Protein AF-A0A7Y8M9F7-F1 (afdb_monomer)

Foldseek 3Di:
DDDDDDDPDPPPPPPDDPDPPQLWKKWFAPFFDPDWDWFADPNWIWTGGTRMIITSDADPDLVVQLVSLLSCCVTVNQTDWIDGVPDTQDPVSSVSSRD

Radius of gyration: 15.23 Å; Cα contacts (8 Å, |Δi|>4): 162; chains: 1; bounding box: 34×52×25 Å

Secondary structure (DSSP, 8-state):
----------------------SSEEEEESS--SS-EEEEETTEEEEEETTEEEES---SSHHHHHHHHHHHHHHH--EEEEEETTEE--HHHHHHH--

Mean predicted aligned error: 9.17 Å

Sequence (99 aa):
MRKWMVPLAAALAMGFALGPALAGSTATLAAPVEKETQVIKDGKIWRCEGDRCATDAEYETVNRLVRACRAIVDEAGPVTDVTSGDDRLGPDELAACNR

Solvent-accessible surface area (backbone atoms only — not comparable to full-atom values): 5979 Å² total; per-residue (Å²): 136,88,80,83,81,78,80,88,73,83,79,80,78,82,84,80,77,92,63,82,85,60,73,24,21,42,35,32,38,73,54,59,40,96,55,78,41,79,40,78,49,99,90,41,60,30,46,28,48,50,38,39,32,38,26,72,51,68,54,99,41,70,74,57,45,38,56,46,45,30,52,39,28,77,76,62,38,48,63,75,47,42,39,26,76,94,47,63,61,50,73,68,47,46,57,68,21,63,105

Nearest PDB structures (foldseek):
  3lf0-assembly1_B  TM=3.087E-01  e=5.598E+00  Mycobacterium tuberculosis
  7qco-assembly1_d  TM=3.096E-01  e=9.017E+00  Chroococcidiopsis sp. TS-821

Structure (mmCIF, N/CA/C/O backbone):
data_AF-A0A7Y8M9F7-F1
#
_entry.id   AF-A0A7Y8M9F7-F1
#
loop_
_atom_site.group_PDB
_atom_site.id
_atom_site.type_symbol
_atom_site.label_atom_id
_atom_site.label_alt_id
_atom_site.label_comp_id
_atom_site.label_asym_id
_atom_site.label_entity_id
_atom_site.label_seq_id
_atom_site.pdbx_PDB_ins_code
_atom_site.Cartn_x
_atom_site.Cartn_y
_atom_site.Cartn_z
_atom_site.occupancy
_atom_site.B_iso_or_equiv
_atom_site.auth_seq_id
_atom_site.auth_comp_id
_atom_site.auth_asym_id
_atom_site.auth_atom_id
_atom_site.pdbx_PDB_model_num
ATOM 1 N N . MET A 1 1 ? -22.216 -39.825 5.076 1.00 41.56 1 MET A N 1
ATOM 2 C CA . MET A 1 1 ? -22.445 -39.324 3.701 1.00 41.56 1 MET A CA 1
ATOM 3 C C . MET A 1 1 ? -22.395 -37.802 3.737 1.00 41.56 1 MET A C 1
ATOM 5 O O . MET A 1 1 ? -23.365 -37.161 4.111 1.00 41.56 1 MET A O 1
ATOM 9 N N . ARG A 1 2 ? -21.215 -37.233 3.494 1.00 48.47 2 ARG A N 1
ATOM 10 C CA . ARG A 1 2 ? -20.900 -35.821 3.714 1.00 48.47 2 ARG A CA 1
ATOM 11 C C . ARG A 1 2 ? -21.111 -35.046 2.407 1.00 48.47 2 ARG A C 1
ATOM 13 O O . ARG A 1 2 ? -20.243 -35.052 1.544 1.00 48.47 2 ARG A O 1
ATOM 20 N N . LYS A 1 3 ? -22.286 -34.431 2.258 1.00 43.78 3 LYS A N 1
ATOM 21 C CA . LYS A 1 3 ? -22.612 -33.504 1.165 1.00 43.78 3 LYS A CA 1
ATOM 22 C C . LYS A 1 3 ? -22.214 -32.094 1.601 1.00 43.78 3 LYS A C 1
ATOM 24 O O . LYS A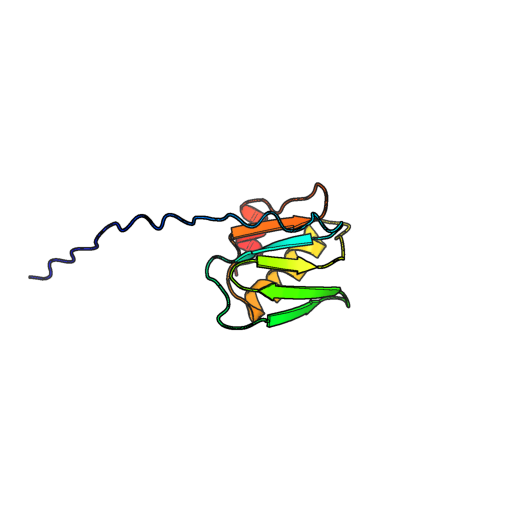 1 3 ? -22.956 -31.436 2.320 1.00 43.78 3 LYS A O 1
ATOM 29 N N . TRP A 1 4 ? -21.020 -31.667 1.205 1.00 54.00 4 TRP A N 1
ATOM 30 C CA . TRP A 1 4 ? -20.624 -30.263 1.277 1.00 54.00 4 TRP A CA 1
ATOM 31 C C . TRP A 1 4 ? -21.342 -29.524 0.147 1.00 54.00 4 TRP A C 1
ATOM 33 O O . TRP A 1 4 ? -21.011 -29.701 -1.021 1.00 54.00 4 TRP A O 1
ATOM 43 N N . MET A 1 5 ? -22.358 -28.740 0.492 1.00 55.44 5 MET A N 1
ATOM 44 C CA . MET A 1 5 ? -22.872 -27.680 -0.370 1.00 55.44 5 MET A CA 1
ATOM 45 C C . MET A 1 5 ? -22.113 -26.413 0.010 1.00 55.44 5 MET A C 1
ATOM 47 O O . MET A 1 5 ? -22.340 -25.859 1.080 1.00 55.44 5 MET A O 1
ATOM 51 N N . VAL A 1 6 ? -21.181 -25.990 -0.842 1.00 60.28 6 VAL A N 1
ATOM 52 C CA . VAL A 1 6 ? -20.586 -24.652 -0.775 1.00 60.28 6 VAL A CA 1
ATOM 53 C C . VAL A 1 6 ? -21.444 -23.770 -1.680 1.00 60.28 6 VAL A C 1
ATOM 55 O O . VAL A 1 6 ? -21.463 -24.016 -2.888 1.00 60.28 6 VAL A O 1
ATOM 58 N N . PRO A 1 7 ? -22.205 -22.796 -1.155 1.00 55.09 7 PRO A N 1
ATOM 59 C CA . PRO A 1 7 ? -22.866 -21.837 -2.015 1.00 55.09 7 PRO A CA 1
ATOM 60 C C . PRO A 1 7 ? -21.806 -20.865 -2.537 1.00 55.09 7 PRO A C 1
ATOM 62 O O . PRO A 1 7 ? -21.081 -20.229 -1.774 1.00 55.09 7 PRO A O 1
ATOM 65 N N . LEU A 1 8 ? -21.714 -20.778 -3.861 1.00 59.56 8 LEU A N 1
ATOM 66 C CA . LEU A 1 8 ? -20.950 -19.768 -4.575 1.00 59.56 8 LEU A CA 1
ATOM 67 C C . LEU A 1 8 ? -21.688 -18.426 -4.422 1.00 59.56 8 LEU A C 1
ATOM 69 O O . LEU A 1 8 ? -22.536 -18.081 -5.241 1.00 59.56 8 LEU A O 1
ATOM 73 N N . ALA A 1 9 ? -21.428 -17.699 -3.336 1.00 50.34 9 ALA A N 1
ATOM 74 C CA . ALA A 1 9 ? -21.880 -16.321 -3.186 1.00 50.34 9 ALA A CA 1
ATOM 75 C C . ALA A 1 9 ? -20.805 -15.399 -3.772 1.00 50.34 9 ALA A C 1
ATOM 77 O O . ALA A 1 9 ? -19.754 -15.187 -3.172 1.00 50.34 9 ALA A O 1
ATOM 78 N N . ALA A 1 10 ? -21.062 -14.892 -4.977 1.00 51.09 10 ALA A N 1
ATOM 79 C CA . ALA A 1 10 ? -20.278 -13.828 -5.583 1.00 51.09 10 ALA A CA 1
ATOM 80 C C . ALA A 1 10 ? -20.377 -12.577 -4.696 1.00 51.09 10 ALA A C 1
ATOM 82 O O . ALA A 1 10 ? -21.425 -11.932 -4.635 1.00 51.09 10 ALA A O 1
ATOM 83 N N . ALA A 1 11 ? -19.299 -12.253 -3.983 1.00 51.22 11 ALA A N 1
ATOM 84 C CA . ALA A 1 11 ? -19.161 -10.979 -3.300 1.00 51.22 11 ALA A CA 1
ATOM 85 C C . ALA A 1 11 ? -18.997 -9.883 -4.362 1.00 51.22 11 ALA A C 1
ATOM 87 O O . ALA A 1 11 ? -17.933 -9.717 -4.955 1.00 51.22 11 ALA A O 1
ATOM 88 N N . LEU A 1 12 ? -20.080 -9.158 -4.636 1.00 49.97 12 LEU A N 1
ATOM 89 C CA . LEU A 1 12 ? -20.032 -7.875 -5.328 1.00 49.97 12 LEU A CA 1
ATOM 90 C C . LEU A 1 12 ? -19.331 -6.878 -4.399 1.00 49.97 12 LEU A C 1
ATOM 92 O O . LEU A 1 12 ? -19.973 -6.244 -3.565 1.00 49.97 12 LEU A O 1
ATOM 96 N N . ALA A 1 13 ? -18.010 -6.760 -4.526 1.00 51.53 13 ALA A N 1
ATOM 97 C CA . ALA A 1 13 ? -17.265 -5.651 -3.952 1.00 51.53 13 ALA A CA 1
ATOM 98 C C . ALA A 1 13 ? -17.665 -4.375 -4.708 1.00 51.53 13 ALA A C 1
ATOM 100 O O . ALA A 1 13 ? -17.143 -4.068 -5.780 1.00 51.53 13 ALA A O 1
ATOM 101 N N . MET A 1 14 ? -18.652 -3.649 -4.184 1.00 51.69 14 MET A N 1
ATOM 102 C CA . MET A 1 14 ? -18.949 -2.283 -4.612 1.00 51.69 14 MET A CA 1
ATOM 103 C C . MET A 1 14 ? -17.859 -1.361 -4.055 1.00 51.69 14 MET A C 1
ATOM 105 O O . MET A 1 14 ? -18.060 -0.674 -3.061 1.00 51.69 14 MET A O 1
ATOM 109 N N . GLY A 1 15 ? -16.685 -1.372 -4.684 1.00 49.56 15 GLY A N 1
ATOM 110 C CA . GLY A 1 15 ? -15.616 -0.419 -4.405 1.00 49.56 15 GLY A CA 1
ATOM 111 C C . GLY A 1 15 ? -15.915 0.915 -5.083 1.00 49.56 15 GLY A C 1
ATOM 112 O O . GLY A 1 15 ? -15.469 1.153 -6.201 1.00 49.56 15 GLY A O 1
ATOM 113 N N . PHE A 1 16 ? -16.688 1.784 -4.433 1.00 63.75 16 PHE A N 1
ATOM 114 C CA . PHE A 1 16 ? -16.788 3.192 -4.818 1.00 63.75 16 PHE A CA 1
ATOM 115 C C . PHE A 1 16 ? -16.397 4.075 -3.637 1.00 63.75 16 PHE A C 1
ATOM 117 O O . PHE A 1 16 ? -17.206 4.365 -2.762 1.00 63.75 16 PHE A O 1
ATOM 124 N N . ALA A 1 17 ? -15.154 4.550 -3.658 1.00 51.19 17 ALA A N 1
ATOM 125 C CA . ALA A 1 17 ? -14.738 5.741 -2.933 1.00 51.19 17 ALA A CA 1
ATOM 126 C C . ALA A 1 17 ? -13.611 6.427 -3.719 1.00 51.19 17 ALA A C 1
ATOM 128 O O . ALA A 1 17 ? -12.424 6.177 -3.511 1.00 51.19 17 ALA A O 1
ATOM 129 N N . LEU A 1 18 ? -14.000 7.299 -4.654 1.00 56.69 18 LEU A N 1
ATOM 130 C CA . LEU A 1 18 ? -13.119 8.321 -5.218 1.00 56.69 18 LEU A CA 1
ATOM 131 C C . LEU A 1 18 ? -12.869 9.377 -4.129 1.00 56.69 18 LEU A C 1
ATOM 133 O O . LEU A 1 18 ? -13.503 10.430 -4.106 1.00 56.69 18 LEU A O 1
ATOM 137 N N . GLY A 1 19 ? -11.985 9.061 -3.183 1.00 52.91 19 GLY A N 1
ATOM 138 C CA . GLY A 1 19 ? -11.323 10.078 -2.367 1.00 52.91 19 GLY A CA 1
ATOM 139 C C . GLY A 1 19 ? -10.362 10.896 -3.238 1.00 52.91 19 GLY A C 1
ATOM 140 O O . GLY A 1 1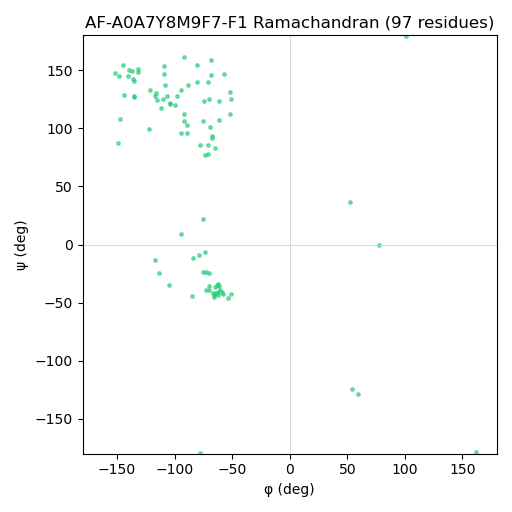9 ? -9.969 10.418 -4.308 1.00 52.91 19 GLY A O 1
ATOM 141 N N . PRO A 1 20 ? -9.982 12.121 -2.831 1.00 48.72 20 PRO A N 1
ATOM 142 C CA . PRO A 1 20 ? -9.001 12.902 -3.573 1.00 48.72 20 PRO A CA 1
ATOM 143 C C . PRO A 1 20 ? -7.756 12.043 -3.803 1.00 48.72 20 PRO A C 1
ATOM 145 O O . PRO A 1 20 ? -7.262 11.403 -2.872 1.00 48.72 20 PRO A O 1
ATOM 148 N N . ALA A 1 21 ? -7.278 12.005 -5.047 1.00 51.78 21 ALA A N 1
ATOM 149 C CA . ALA A 1 21 ? -5.979 11.442 -5.383 1.00 51.78 21 ALA A CA 1
ATOM 150 C C . ALA A 1 21 ? -4.914 12.316 -4.708 1.00 51.78 21 ALA A C 1
ATOM 152 O O . ALA A 1 21 ? -4.413 13.279 -5.284 1.00 51.78 21 ALA A O 1
ATOM 153 N N . LEU A 1 22 ? -4.659 12.050 -3.429 1.00 54.50 22 LEU A N 1
ATOM 154 C CA . LEU A 1 22 ? -3.511 12.579 -2.718 1.00 54.50 22 LEU A CA 1
ATOM 155 C C . LEU A 1 22 ? -2.283 12.035 -3.455 1.00 54.50 22 LEU A C 1
ATOM 157 O O . LEU A 1 22 ? -2.189 10.823 -3.642 1.00 54.50 22 LEU A O 1
ATOM 161 N N . ALA A 1 23 ? -1.394 12.920 -3.914 1.00 63.97 23 ALA A N 1
ATOM 162 C CA . ALA A 1 23 ? -0.066 12.523 -4.375 1.00 63.97 23 ALA A CA 1
ATOM 163 C C . ALA A 1 23 ? 0.560 11.680 -3.254 1.00 63.97 23 ALA A C 1
ATOM 165 O O . ALA A 1 23 ? 0.699 12.169 -2.133 1.00 63.97 23 ALA A O 1
ATOM 166 N N . GLY A 1 24 ? 0.761 10.388 -3.499 1.00 86.75 24 GLY A N 1
ATOM 167 C CA . GLY A 1 24 ? 0.936 9.418 -2.428 1.00 86.75 24 GLY A CA 1
ATOM 168 C C . GLY A 1 24 ? 0.712 7.979 -2.878 1.00 86.75 24 GLY A C 1
ATOM 169 O O . GLY A 1 24 ? 0.459 7.690 -4.049 1.00 86.75 24 GLY A O 1
ATOM 170 N N . SER A 1 25 ? 0.826 7.059 -1.926 1.00 94.19 25 SER A N 1
ATOM 171 C CA . SER A 1 25 ? 0.714 5.621 -2.179 1.00 94.19 25 SER A CA 1
ATOM 172 C C . SER A 1 25 ? -0.571 5.064 -1.593 1.00 94.19 25 SER A C 1
ATOM 174 O O . SER A 1 25 ? -1.048 5.525 -0.553 1.00 94.19 25 SER A O 1
ATOM 176 N N . THR A 1 26 ? -1.134 4.058 -2.256 1.00 95.81 26 THR A N 1
ATOM 177 C CA . THR A 1 26 ? -2.386 3.426 -1.835 1.00 95.81 26 THR A CA 1
ATOM 178 C C . THR A 1 26 ? -2.254 1.914 -1.837 1.00 95.81 26 THR A C 1
ATOM 180 O O . THR A 1 26 ? -1.506 1.353 -2.632 1.00 95.81 26 THR A O 1
ATOM 183 N N . ALA A 1 27 ? -2.964 1.255 -0.930 1.00 97.00 27 ALA A N 1
ATOM 184 C CA . ALA A 1 27 ? -3.095 -0.189 -0.889 1.00 97.00 27 ALA A CA 1
ATOM 185 C C . ALA A 1 27 ? -4.556 -0.554 -0.625 1.00 97.00 27 ALA A C 1
ATOM 187 O O . ALA A 1 27 ? -5.247 0.132 0.130 1.00 97.00 27 ALA A O 1
ATOM 188 N N . THR A 1 28 ? -5.017 -1.624 -1.260 1.00 97.44 28 THR A N 1
ATOM 189 C CA . THR A 1 28 ? -6.357 -2.183 -1.063 1.00 97.44 28 THR A CA 1
ATOM 190 C C . THR A 1 28 ? -6.218 -3.508 -0.333 1.00 97.44 28 THR A C 1
ATOM 192 O O . THR A 1 28 ? -5.482 -4.380 -0.788 1.00 97.44 28 THR A O 1
ATOM 195 N N . LEU A 1 29 ? -6.900 -3.662 0.794 1.00 97.56 29 LEU A N 1
ATOM 196 C CA . LEU A 1 29 ? -6.924 -4.872 1.606 1.00 97.56 29 LEU A CA 1
ATOM 197 C C . LEU A 1 29 ? -7.895 -5.901 1.014 1.00 97.56 29 LEU A C 1
ATOM 199 O O . LEU A 1 29 ? -8.852 -5.569 0.321 1.00 97.56 29 LEU A O 1
ATOM 203 N N . ALA A 1 30 ? -7.652 -7.176 1.293 1.00 97.12 30 ALA A N 1
ATOM 204 C CA . ALA A 1 30 ? -8.543 -8.273 0.927 1.00 97.12 30 ALA A CA 1
ATOM 205 C C . ALA A 1 30 ? -9.791 -8.334 1.825 1.00 97.12 30 ALA A C 1
ATOM 207 O O . ALA A 1 30 ? -10.817 -8.881 1.421 1.00 97.12 30 ALA A O 1
ATOM 208 N N . ALA A 1 31 ? -9.698 -7.788 3.038 1.00 95.56 31 ALA A N 1
ATOM 209 C CA . ALA A 1 31 ? -10.797 -7.644 3.981 1.00 95.56 31 ALA A CA 1
ATOM 210 C C . ALA A 1 31 ? -10.687 -6.281 4.685 1.00 95.56 31 ALA A C 1
ATOM 212 O O . ALA A 1 31 ? -9.568 -5.824 4.928 1.00 95.56 31 ALA A O 1
ATOM 213 N N . PRO A 1 32 ? -11.813 -5.626 5.010 1.00 94.75 32 PRO A N 1
ATOM 214 C CA . PRO A 1 32 ? -11.778 -4.335 5.679 1.00 94.75 32 PRO A CA 1
ATOM 215 C C . PRO A 1 32 ? -11.260 -4.455 7.118 1.00 94.75 32 PRO A C 1
ATOM 217 O O . PRO A 1 32 ? -11.561 -5.428 7.812 1.00 94.75 32 PRO A O 1
ATOM 220 N N . VAL A 1 33 ? -10.535 -3.440 7.592 1.00 94.44 33 VAL A N 1
ATOM 221 C CA . VAL A 1 33 ? -10.223 -3.286 9.017 1.00 94.44 33 VAL A CA 1
ATOM 222 C C . VAL A 1 33 ? -11.479 -2.886 9.793 1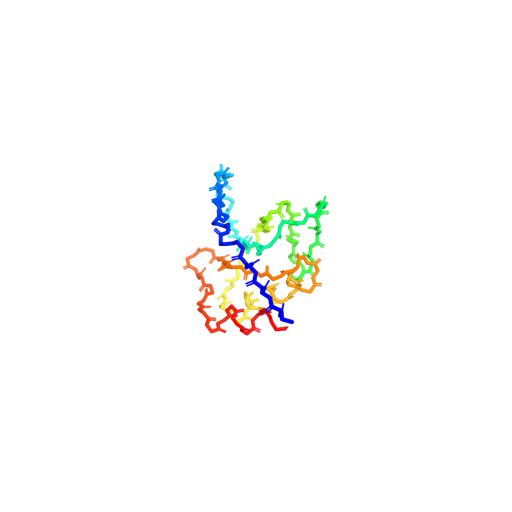.00 94.44 33 VAL A C 1
ATOM 224 O O . VAL A 1 33 ? -12.262 -2.043 9.359 1.00 94.44 33 VAL A O 1
ATOM 227 N N . GLU A 1 34 ? -11.651 -3.458 10.984 1.00 94.00 34 GLU A N 1
ATOM 228 C CA . GLU A 1 34 ? -12.789 -3.160 11.871 1.00 94.00 34 GLU A CA 1
ATOM 229 C C . GLU A 1 34 ? -12.720 -1.744 12.476 1.00 94.00 34 GLU A C 1
ATOM 231 O O . GLU A 1 34 ? -13.729 -1.180 12.901 1.00 94.00 34 GLU A O 1
ATOM 236 N N . LYS A 1 35 ? -11.513 -1.172 12.566 1.00 93.75 35 LYS A N 1
ATOM 237 C CA . LYS A 1 35 ? -11.233 0.170 13.099 1.00 93.75 35 LYS A CA 1
ATOM 238 C C . LYS A 1 35 ? -10.084 0.804 12.326 1.00 93.75 35 LYS A C 1
ATOM 240 O O . LYS A 1 35 ? -9.221 0.081 11.829 1.00 93.75 35 LYS A O 1
ATOM 245 N N . GLU A 1 36 ? -10.041 2.140 12.289 1.00 94.06 36 GLU A N 1
ATOM 246 C CA . GLU A 1 36 ? -8.904 2.863 11.704 1.00 94.06 36 GLU A CA 1
ATOM 247 C C . GLU A 1 36 ? -7.592 2.338 12.302 1.00 94.06 36 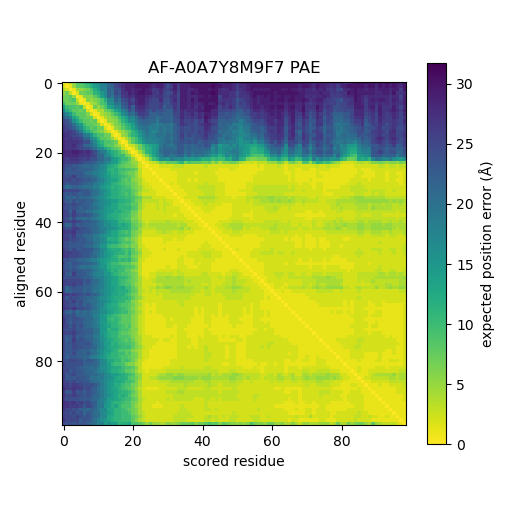GLU A C 1
ATOM 249 O O . GLU A 1 36 ? -7.417 2.307 13.522 1.00 94.06 36 GLU A O 1
ATOM 254 N N . THR A 1 37 ? -6.686 1.917 11.423 1.00 94.94 37 THR A N 1
ATOM 255 C CA . THR A 1 37 ? -5.393 1.335 11.783 1.00 94.94 37 THR A CA 1
ATOM 256 C C . THR A 1 37 ? -4.285 2.172 11.166 1.00 94.94 37 THR A C 1
ATOM 258 O O . THR A 1 37 ? -4.348 2.527 9.990 1.00 94.94 37 THR A O 1
ATOM 261 N N . GLN A 1 38 ? -3.268 2.511 11.956 1.00 96.44 38 GLN A N 1
ATOM 262 C CA . GLN A 1 38 ? -2.100 3.242 11.472 1.00 96.44 38 GLN A CA 1
ATOM 263 C C . GLN A 1 38 ? -0.900 2.313 11.391 1.00 96.44 38 GLN A C 1
ATOM 265 O O . GLN A 1 38 ? -0.539 1.672 12.374 1.00 96.44 38 GLN A O 1
ATOM 270 N N . VAL A 1 39 ? -0.262 2.287 10.227 1.00 97.00 39 VAL A N 1
ATOM 271 C CA . VAL A 1 39 ? 0.936 1.492 9.962 1.00 97.00 39 VAL A CA 1
ATOM 272 C C . VAL A 1 39 ? 2.088 2.445 9.692 1.00 97.00 39 VAL A C 1
ATOM 274 O O . VAL A 1 39 ? 2.010 3.303 8.815 1.00 97.00 39 VAL A O 1
ATOM 277 N N . ILE A 1 40 ? 3.172 2.319 10.453 1.00 95.12 40 ILE A N 1
ATOM 278 C CA . ILE A 1 40 ? 4.331 3.208 10.335 1.00 95.12 40 ILE A CA 1
ATOM 279 C C . ILE A 1 40 ? 5.505 2.410 9.784 1.00 95.12 40 ILE A C 1
ATOM 281 O O . ILE A 1 40 ? 6.004 1.490 10.431 1.00 95.12 40 ILE A O 1
ATOM 285 N N . LYS A 1 41 ? 5.992 2.789 8.599 1.00 93.38 41 LYS A N 1
ATOM 286 C CA . LYS A 1 41 ? 7.167 2.165 7.983 1.00 93.38 41 LYS A CA 1
ATOM 287 C C . LYS A 1 41 ? 8.104 3.216 7.418 1.00 93.38 41 LYS A C 1
ATOM 289 O O . LYS A 1 41 ? 7.691 4.058 6.630 1.00 93.38 41 LYS A O 1
ATOM 294 N N . ASP A 1 42 ? 9.378 3.145 7.804 1.00 88.62 42 ASP A N 1
ATOM 295 C CA . ASP A 1 42 ? 10.433 4.052 7.334 1.00 88.62 42 ASP A CA 1
ATOM 296 C C . ASP A 1 42 ? 10.052 5.545 7.507 1.00 88.62 42 ASP A C 1
ATOM 298 O O . ASP A 1 42 ? 10.342 6.382 6.656 1.00 88.62 42 ASP A O 1
ATOM 302 N N . GLY A 1 43 ? 9.354 5.873 8.605 1.00 90.88 43 GLY A N 1
ATOM 303 C CA . GLY A 1 43 ? 8.883 7.230 8.921 1.00 90.88 43 GLY A CA 1
ATOM 304 C C . GLY A 1 43 ? 7.642 7.695 8.146 1.00 90.88 43 GLY A C 1
ATOM 305 O O . GLY A 1 43 ? 7.178 8.807 8.376 1.00 90.88 43 GLY A O 1
ATOM 306 N N . LYS A 1 44 ? 7.089 6.859 7.260 1.00 93.88 44 LYS A N 1
ATOM 307 C CA . LYS A 1 44 ? 5.862 7.1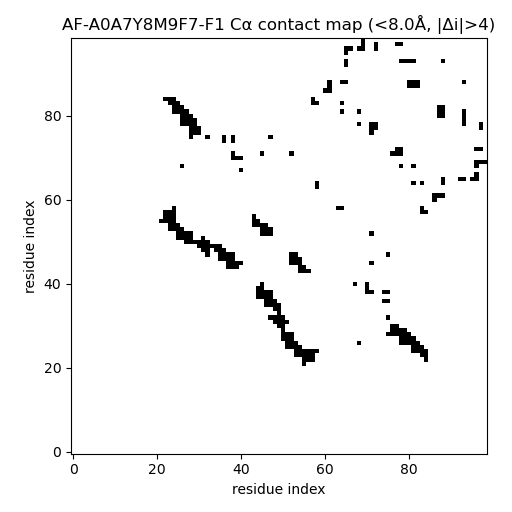29 6.500 1.00 93.88 44 LYS A CA 1
ATOM 308 C C . LYS A 1 44 ? 4.669 6.532 7.243 1.00 93.88 44 LYS A C 1
ATOM 310 O O . LYS A 1 44 ? 4.735 5.382 7.685 1.00 93.88 44 LYS A O 1
ATOM 315 N N . ILE A 1 45 ? 3.600 7.313 7.383 1.00 95.69 45 ILE A N 1
ATOM 316 C CA . ILE A 1 45 ? 2.377 6.900 8.078 1.00 95.69 45 ILE A CA 1
ATOM 317 C C . ILE A 1 45 ? 1.349 6.490 7.032 1.00 95.69 45 ILE A C 1
ATOM 319 O O . ILE A 1 45 ? 0.941 7.295 6.194 1.00 95.69 45 ILE A O 1
ATOM 323 N N . TRP A 1 46 ? 0.925 5.238 7.108 1.00 96.12 46 TRP A N 1
ATOM 324 C CA . TRP A 1 46 ? -0.207 4.704 6.375 1.00 96.12 46 TRP A CA 1
ATOM 325 C C . TRP A 1 46 ? -1.428 4.701 7.281 1.00 96.12 46 TRP A C 1
ATOM 327 O O . TRP A 1 46 ? -1.375 4.172 8.389 1.00 96.12 46 TRP A O 1
ATOM 337 N N . ARG A 1 47 ? -2.530 5.277 6.808 1.00 97.31 47 ARG A N 1
ATOM 338 C CA . ARG A 1 47 ? -3.837 5.183 7.460 1.00 97.31 47 ARG A CA 1
ATOM 339 C C . ARG A 1 47 ? -4.693 4.190 6.692 1.00 97.31 47 ARG A C 1
ATOM 341 O O . ARG A 1 47 ? -4.941 4.405 5.508 1.00 97.31 47 ARG A O 1
ATOM 348 N N . CYS A 1 48 ? -5.128 3.140 7.374 1.00 96.50 48 CYS A N 1
ATOM 349 C CA . CYS A 1 48 ? -6.047 2.131 6.873 1.00 96.50 48 CYS A CA 1
ATOM 350 C C . CYS A 1 48 ? -7.440 2.352 7.468 1.00 96.50 48 CYS A C 1
ATOM 352 O O . CYS A 1 48 ? -7.600 2.328 8.688 1.00 96.50 48 CYS A O 1
ATOM 354 N N . GLU A 1 49 ? -8.435 2.552 6.610 1.00 95.88 49 GLU A N 1
ATOM 355 C CA . GLU A 1 49 ? -9.847 2.697 6.965 1.00 95.88 49 GLU A CA 1
ATOM 356 C C . GLU A 1 49 ? -10.690 1.862 5.995 1.00 95.88 49 GLU A C 1
ATOM 358 O O . GLU A 1 49 ? -10.545 1.974 4.775 1.00 95.88 49 GLU A O 1
ATOM 363 N N . GLY A 1 50 ? -11.553 0.993 6.530 1.00 95.81 50 GLY A N 1
ATOM 364 C CA . GLY A 1 50 ? -12.233 -0.008 5.712 1.00 95.81 50 GLY A CA 1
ATOM 365 C C . GLY A 1 50 ? -11.213 -0.909 5.016 1.00 95.81 50 GLY A C 1
ATOM 366 O O . GLY A 1 50 ? -10.313 -1.442 5.653 1.00 95.81 50 GLY A O 1
ATOM 367 N N . ASP A 1 51 ? -11.326 -1.084 3.707 1.00 96.19 51 ASP A N 1
ATOM 368 C CA . ASP A 1 51 ? -10.393 -1.872 2.898 1.00 96.19 51 ASP A CA 1
ATOM 369 C C . ASP A 1 51 ? -9.281 -1.029 2.252 1.00 96.19 51 ASP A C 1
ATOM 371 O O . ASP A 1 51 ? -8.528 -1.540 1.427 1.00 96.19 51 ASP A O 1
ATOM 375 N N . ARG A 1 52 ? -9.142 0.254 2.601 1.00 95.31 52 ARG A N 1
ATOM 376 C CA . ARG A 1 52 ? -8.193 1.155 1.943 1.00 95.31 52 ARG A CA 1
ATOM 377 C C . ARG A 1 52 ? -7.135 1.653 2.908 1.00 95.31 52 ARG A C 1
ATOM 379 O O . ARG A 1 52 ? -7.449 2.266 3.920 1.00 95.31 52 ARG A O 1
ATOM 386 N N . CYS A 1 53 ? -5.876 1.489 2.525 1.00 96.44 53 CYS A N 1
ATOM 387 C CA . CYS A 1 53 ? -4.736 2.124 3.165 1.00 96.44 53 CYS A CA 1
ATOM 388 C C . CYS A 1 53 ? -4.170 3.219 2.258 1.00 96.44 53 CYS A C 1
ATOM 390 O O . CYS A 1 53 ? -4.021 3.018 1.051 1.00 96.44 53 CYS A O 1
ATOM 392 N N . ALA A 1 54 ? -3.828 4.372 2.825 1.00 95.75 54 ALA A N 1
ATOM 393 C CA . ALA A 1 54 ? -3.196 5.463 2.091 1.00 95.75 54 ALA A CA 1
ATOM 394 C C . ALA A 1 54 ? -2.099 6.147 2.908 1.00 95.75 54 ALA A C 1
ATOM 396 O O . ALA A 1 54 ? -2.177 6.236 4.134 1.00 95.75 54 ALA A O 1
ATOM 397 N N . THR A 1 55 ? -1.100 6.667 2.207 1.00 94.56 55 THR A N 1
ATOM 398 C CA . THR A 1 55 ? -0.059 7.543 2.746 1.00 94.56 55 THR A CA 1
ATOM 399 C C . THR A 1 55 ? 0.180 8.690 1.765 1.00 94.56 55 THR A C 1
ATOM 401 O O . THR A 1 55 ? 0.027 8.518 0.557 1.00 94.56 55 THR A O 1
ATOM 404 N N . ASP A 1 56 ? 0.561 9.857 2.274 1.00 92.62 56 ASP A N 1
ATOM 405 C CA . ASP A 1 56 ? 0.997 11.023 1.491 1.00 92.62 56 ASP A CA 1
ATOM 406 C C . ASP A 1 56 ? 2.404 10.847 0.895 1.00 92.62 56 ASP A C 1
ATOM 408 O O . ASP A 1 56 ? 2.886 11.666 0.117 1.00 92.62 56 ASP A O 1
ATOM 412 N N . ALA A 1 57 ? 3.082 9.762 1.257 1.00 91.38 57 ALA A N 1
ATOM 413 C CA . ALA A 1 57 ? 4.394 9.434 0.754 1.00 91.38 57 ALA A CA 1
ATOM 414 C C . ALA A 1 57 ? 4.348 8.614 -0.541 1.00 91.38 57 ALA A C 1
ATOM 416 O O . ALA A 1 57 ? 3.652 7.606 -0.636 1.00 91.38 57 ALA A O 1
ATOM 417 N N . GLU A 1 58 ? 5.211 8.956 -1.491 1.00 91.75 58 GLU A N 1
ATOM 418 C CA . GLU A 1 58 ? 5.575 8.077 -2.604 1.00 91.75 58 GLU A CA 1
ATOM 419 C C . GLU A 1 58 ? 6.812 7.235 -2.254 1.00 91.75 58 GLU A C 1
ATOM 421 O O . GLU A 1 58 ? 7.566 7.532 -1.309 1.00 91.75 58 GLU A O 1
ATOM 426 N N . TYR A 1 59 ? 6.996 6.149 -3.000 1.00 91.56 59 TYR A N 1
ATOM 427 C CA . TYR A 1 59 ? 8.132 5.245 -2.907 1.00 91.56 59 TYR A CA 1
ATOM 428 C C . TYR A 1 59 ? 8.915 5.293 -4.208 1.00 91.56 59 TYR A C 1
ATOM 430 O O . TYR A 1 59 ? 8.374 5.111 -5.284 1.00 91.56 59 TYR A O 1
ATOM 438 N N . GLU A 1 60 ? 10.225 5.474 -4.097 1.00 90.88 60 GLU A N 1
ATOM 439 C CA . GLU A 1 60 ? 11.094 5.704 -5.254 1.00 90.88 60 GLU A CA 1
ATOM 440 C C . GLU A 1 60 ? 11.433 4.412 -6.015 1.00 90.88 60 GLU A C 1
ATOM 442 O O . GLU A 1 60 ? 12.092 4.449 -7.048 1.00 90.88 60 GLU A O 1
ATOM 447 N N . THR A 1 61 ? 11.078 3.251 -5.451 1.00 93.19 61 THR A N 1
ATOM 448 C CA . THR A 1 61 ? 11.335 1.937 -6.054 1.00 93.19 61 THR A CA 1
ATOM 449 C C . THR A 1 61 ? 10.290 0.916 -5.612 1.00 93.19 61 THR A C 1
ATOM 451 O O . THR A 1 61 ? 9.899 0.884 -4.437 1.00 93.19 61 THR A O 1
ATOM 454 N N . VAL A 1 62 ? 9.979 -0.027 -6.503 1.00 93.38 62 VAL A N 1
ATOM 455 C CA . VAL A 1 62 ? 9.120 -1.195 -6.238 1.00 93.38 62 VAL A CA 1
ATOM 456 C C . VAL A 1 62 ? 9.560 -1.967 -4.988 1.00 93.38 62 VAL A C 1
ATOM 458 O O . VAL A 1 62 ? 8.744 -2.295 -4.134 1.00 93.38 62 VAL A O 1
ATOM 461 N N . ASN A 1 63 ? 10.865 -2.185 -4.791 1.00 94.62 63 ASN A N 1
ATOM 462 C CA . ASN A 1 63 ? 11.374 -2.906 -3.616 1.00 94.62 63 ASN A CA 1
ATOM 463 C C . ASN A 1 63 ? 11.064 -2.208 -2.284 1.00 94.62 63 ASN A C 1
ATOM 465 O O . ASN A 1 63 ? 10.878 -2.879 -1.266 1.00 94.62 63 ASN A O 1
ATOM 469 N N . ARG A 1 64 ? 11.046 -0.869 -2.246 1.00 95.25 64 ARG A N 1
ATOM 470 C CA . ARG A 1 64 ? 10.632 -0.139 -1.039 1.00 95.25 64 ARG A CA 1
ATOM 471 C C . ARG A 1 64 ? 9.123 -0.242 -0.835 1.00 95.25 64 ARG A C 1
ATOM 473 O O . ARG A 1 64 ? 8.699 -0.461 0.298 1.00 95.25 64 ARG A O 1
ATOM 480 N N . LEU A 1 65 ? 8.350 -0.183 -1.919 1.00 95.50 65 LEU A N 1
ATOM 481 C CA . LEU A 1 65 ? 6.901 -0.364 -1.888 1.00 95.50 65 LEU A CA 1
ATOM 482 C C . LEU A 1 65 ? 6.508 -1.767 -1.389 1.00 95.50 65 LEU A 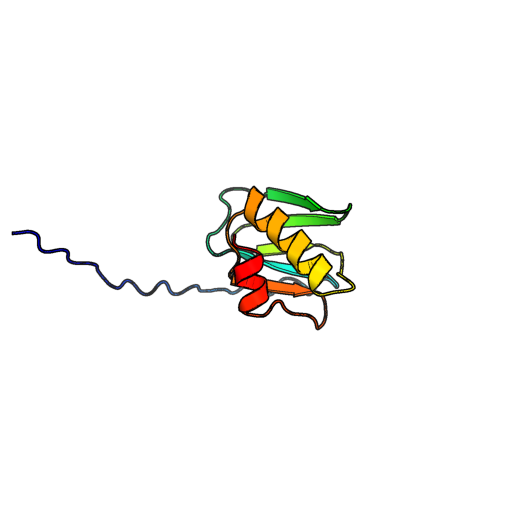C 1
ATOM 484 O O . LEU A 1 65 ? 5.643 -1.878 -0.528 1.00 95.50 65 LEU A O 1
ATOM 488 N N . VAL A 1 66 ? 7.217 -2.828 -1.797 1.00 97.31 66 VAL A N 1
ATOM 489 C CA . VAL A 1 66 ? 7.027 -4.196 -1.266 1.00 97.31 66 VAL A CA 1
ATOM 490 C C . VAL A 1 66 ? 7.288 -4.266 0.244 1.00 97.31 66 VAL A C 1
ATOM 492 O O . VAL A 1 66 ? 6.561 -4.941 0.968 1.00 97.31 66 VAL A O 1
ATOM 495 N N . ARG A 1 67 ? 8.303 -3.562 0.766 1.00 96.50 67 ARG A N 1
ATOM 496 C CA . ARG A 1 67 ? 8.565 -3.540 2.220 1.00 96.50 67 ARG A CA 1
ATOM 497 C C . ARG A 1 67 ? 7.505 -2.777 3.007 1.00 96.50 67 ARG A C 1
ATOM 499 O O . ARG A 1 67 ? 7.225 -3.157 4.140 1.00 96.50 67 ARG A O 1
ATOM 506 N N . ALA A 1 68 ? 6.965 -1.704 2.437 1.00 96.69 68 ALA A N 1
ATOM 507 C CA . ALA A 1 68 ? 5.835 -0.984 3.014 1.00 96.69 68 ALA A CA 1
ATOM 508 C C . ALA A 1 68 ? 4.577 -1.849 3.015 1.00 96.69 68 ALA A C 1
ATOM 510 O O . ALA A 1 68 ? 3.928 -1.982 4.044 1.00 96.69 68 ALA A O 1
ATOM 511 N N . CYS A 1 69 ? 4.317 -2.516 1.894 1.00 97.88 69 CYS A N 1
ATOM 512 C CA . CYS A 1 69 ? 3.243 -3.479 1.741 1.00 97.88 69 CYS A CA 1
ATOM 513 C C . CYS A 1 69 ? 3.297 -4.566 2.826 1.00 97.88 69 CYS A C 1
ATOM 515 O O . CYS A 1 69 ? 2.289 -4.808 3.475 1.00 97.88 69 CYS A O 1
ATOM 517 N N . ARG A 1 70 ? 4.468 -5.154 3.112 1.00 98.00 70 ARG A N 1
ATOM 518 C CA . ARG A 1 70 ? 4.599 -6.152 4.192 1.00 98.00 70 ARG A CA 1
ATOM 519 C C . ARG A 1 70 ? 4.181 -5.613 5.556 1.00 98.00 70 ARG A C 1
ATOM 521 O O . ARG A 1 70 ? 3.450 -6.282 6.264 1.00 98.00 70 ARG A O 1
ATOM 528 N N . ALA A 1 71 ? 4.574 -4.383 5.885 1.00 97.69 71 ALA A N 1
ATOM 529 C CA . ALA A 1 71 ? 4.142 -3.758 7.133 1.00 97.69 71 ALA A CA 1
ATOM 530 C C . ALA A 1 71 ? 2.617 -3.552 7.179 1.00 97.69 71 ALA A C 1
ATOM 532 O O . ALA A 1 71 ? 2.015 -3.687 8.236 1.00 97.69 71 ALA A O 1
ATOM 533 N N . ILE A 1 72 ? 1.984 -3.247 6.039 1.00 97.88 72 ILE A N 1
ATOM 534 C CA . ILE A 1 72 ? 0.518 -3.180 5.942 1.00 97.88 72 ILE A CA 1
ATOM 535 C C . ILE A 1 72 ? -0.088 -4.567 6.159 1.00 97.88 72 ILE A C 1
ATOM 537 O O . ILE A 1 72 ? -1.050 -4.685 6.905 1.00 97.88 72 ILE A O 1
ATOM 541 N N . VAL A 1 73 ? 0.483 -5.613 5.560 1.00 98.12 73 VAL A N 1
ATOM 542 C CA . VAL A 1 73 ? -0.004 -6.989 5.721 1.00 98.12 73 VAL A CA 1
ATOM 543 C C . VAL A 1 73 ? 0.090 -7.465 7.166 1.00 98.12 73 VAL A C 1
ATOM 545 O O . VAL A 1 73 ? -0.873 -8.042 7.669 1.00 98.12 73 VAL A O 1
ATOM 548 N N . ASP A 1 74 ? 1.204 -7.172 7.834 1.00 97.75 74 ASP A N 1
ATOM 549 C CA . ASP A 1 74 ? 1.445 -7.559 9.225 1.00 97.75 74 ASP A CA 1
ATOM 550 C C . ASP A 1 74 ? 0.421 -6.933 10.194 1.00 97.75 74 ASP A C 1
ATOM 552 O O . ASP A 1 74 ? 0.016 -7.576 11.162 1.00 97.75 74 ASP A O 1
ATOM 556 N N . GLU A 1 75 ? -0.025 -5.699 9.929 1.00 97.06 75 GLU A N 1
ATOM 557 C CA . GLU A 1 75 ? -0.857 -4.914 10.858 1.00 97.06 75 GLU A CA 1
ATOM 558 C C . GLU A 1 75 ? -2.343 -4.825 10.457 1.00 97.06 75 GLU A C 1
ATOM 560 O O . GLU A 1 75 ? -3.223 -4.785 11.316 1.00 97.06 75 GLU A O 1
ATOM 565 N N . ALA A 1 76 ? -2.640 -4.773 9.157 1.00 96.81 76 ALA A N 1
ATOM 566 C CA . ALA A 1 76 ? -3.982 -4.558 8.603 1.00 96.81 76 ALA A CA 1
ATOM 567 C C . ALA A 1 76 ? -4.501 -5.749 7.777 1.00 96.81 76 ALA A C 1
ATOM 569 O O . ALA A 1 76 ? -5.698 -5.829 7.498 1.00 96.81 76 ALA A O 1
ATOM 570 N N . GLY A 1 77 ? -3.629 -6.698 7.427 1.00 97.25 77 GLY A N 1
ATOM 571 C CA . GLY A 1 77 ? -3.983 -7.924 6.719 1.00 97.25 77 GLY A CA 1
ATOM 572 C C . GLY A 1 77 ? -3.677 -7.909 5.215 1.00 97.25 77 GLY A C 1
ATOM 573 O O . GLY A 1 77 ? -3.162 -6.929 4.676 1.00 97.25 77 GLY A O 1
ATOM 574 N N . PRO A 1 78 ? -3.968 -9.022 4.513 1.00 97.94 78 PRO A N 1
ATOM 575 C CA . PRO A 1 78 ? -3.549 -9.224 3.128 1.00 97.94 78 PRO A CA 1
ATOM 576 C C . PRO A 1 78 ? -4.044 -8.127 2.186 1.00 97.94 78 PRO A C 1
ATOM 578 O O . PRO A 1 78 ? -5.163 -7.642 2.337 1.00 97.94 78 PRO A O 1
ATOM 581 N N . VAL A 1 79 ? -3.255 -7.796 1.167 1.00 97.56 79 VAL A N 1
ATOM 582 C CA . VAL A 1 79 ? -3.575 -6.788 0.148 1.00 97.56 79 VAL A CA 1
ATOM 583 C C . VAL A 1 79 ? -3.880 -7.408 -1.216 1.00 97.56 79 VAL A C 1
ATOM 585 O O . VAL A 1 79 ? -3.386 -8.481 -1.562 1.00 97.56 79 VAL A O 1
ATOM 588 N N . THR A 1 80 ? -4.673 -6.707 -2.019 1.00 97.75 80 THR A N 1
ATOM 589 C CA . THR A 1 80 ? -5.062 -7.082 -3.386 1.00 97.75 80 THR A CA 1
ATOM 590 C C . THR A 1 80 ? -4.510 -6.137 -4.454 1.00 97.75 80 THR A C 1
ATOM 592 O O . THR A 1 80 ? -4.318 -6.569 -5.586 1.00 97.75 80 THR A O 1
ATOM 595 N N . ASP A 1 81 ? -4.208 -4.883 -4.108 1.00 97.19 81 ASP A N 1
ATOM 596 C CA . ASP A 1 81 ? -3.564 -3.906 -4.995 1.00 97.19 81 ASP A CA 1
ATOM 597 C C . ASP A 1 81 ? -2.692 -2.965 -4.165 1.00 97.19 81 ASP A C 1
ATOM 599 O O . ASP A 1 81 ? -3.061 -2.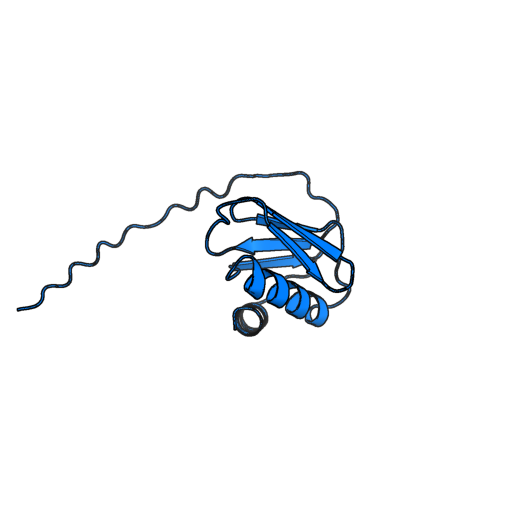619 -3.041 1.00 97.19 81 ASP A O 1
ATOM 603 N N . VAL A 1 82 ? -1.553 -2.538 -4.712 1.00 96.50 82 VAL A N 1
ATOM 604 C CA . VAL A 1 82 ? -0.690 -1.517 -4.103 1.00 96.50 82 VAL A CA 1
ATOM 605 C C . VAL A 1 82 ? -0.089 -0.649 -5.201 1.00 96.50 82 VAL A C 1
ATOM 607 O O . VAL A 1 82 ? 0.515 -1.167 -6.141 1.00 96.50 82 VAL A O 1
ATOM 610 N N . THR A 1 83 ? -0.214 0.667 -5.055 1.00 95.50 83 THR A N 1
ATOM 611 C CA . THR A 1 83 ? 0.267 1.664 -6.015 1.00 95.50 83 THR A CA 1
ATOM 612 C C . THR A 1 83 ? 1.052 2.772 -5.323 1.00 95.50 83 THR A C 1
ATOM 614 O O . THR A 1 83 ? 0.799 3.102 -4.163 1.00 95.50 83 THR A O 1
ATOM 617 N N . SER A 1 84 ? 1.993 3.370 -6.045 1.00 93.69 84 SER A N 1
ATOM 618 C CA . SER A 1 84 ? 2.760 4.544 -5.634 1.00 93.69 84 SER A CA 1
ATOM 619 C C . SER A 1 84 ? 3.090 5.372 -6.872 1.00 93.69 84 SER A C 1
ATOM 621 O O . SER A 1 84 ? 3.877 4.929 -7.702 1.00 93.69 84 SER A O 1
ATOM 623 N N . GLY A 1 85 ? 2.456 6.536 -7.042 1.00 88.38 85 GLY A N 1
ATOM 624 C CA . GLY A 1 85 ? 2.543 7.272 -8.308 1.00 88.38 85 GLY A CA 1
ATOM 625 C C . GLY A 1 85 ? 2.133 6.392 -9.502 1.00 88.38 85 GLY A C 1
ATOM 626 O O . GLY A 1 85 ? 1.050 5.802 -9.491 1.00 88.38 85 GLY A O 1
ATOM 627 N N . ASP A 1 86 ? 3.019 6.275 -10.495 1.00 87.69 86 ASP A N 1
ATOM 628 C CA . ASP A 1 86 ? 2.846 5.408 -11.673 1.00 87.69 86 ASP A CA 1
ATOM 629 C C . ASP A 1 86 ? 3.275 3.945 -11.434 1.00 87.69 86 ASP A C 1
ATOM 631 O O . ASP A 1 86 ? 2.974 3.067 -12.249 1.00 87.69 86 ASP A O 1
ATOM 635 N N . ASP A 1 87 ? 3.954 3.658 -10.319 1.00 90.50 87 ASP A N 1
ATOM 636 C CA . ASP A 1 87 ? 4.362 2.304 -9.957 1.00 90.50 87 ASP A CA 1
ATOM 637 C C . ASP A 1 87 ? 3.195 1.528 -9.324 1.00 90.50 87 ASP A C 1
ATOM 639 O O . ASP A 1 87 ? 2.443 2.025 -8.480 1.00 90.50 87 ASP A O 1
ATOM 643 N N . ARG A 1 88 ? 3.076 0.250 -9.687 1.00 94.38 88 ARG A N 1
ATOM 644 C CA . ARG A 1 88 ? 2.124 -0.707 -9.108 1.00 94.38 88 ARG A CA 1
ATOM 645 C C . ARG A 1 88 ? 2.837 -2.023 -8.830 1.00 94.38 88 ARG A C 1
ATOM 647 O O . ARG A 1 88 ? 3.642 -2.472 -9.642 1.00 94.38 88 ARG A O 1
ATOM 654 N N . LEU A 1 89 ? 2.522 -2.657 -7.702 1.00 97.31 89 LEU A N 1
ATOM 655 C CA . LEU A 1 89 ? 3.006 -4.008 -7.423 1.00 97.31 89 LEU A CA 1
ATOM 656 C C . LEU A 1 89 ? 2.318 -5.012 -8.354 1.00 97.31 89 LEU A C 1
ATOM 658 O O . LEU A 1 89 ? 1.091 -5.074 -8.415 1.00 97.31 89 LEU A O 1
ATOM 662 N N . GLY A 1 90 ? 3.116 -5.791 -9.083 1.00 97.06 90 GLY A N 1
ATOM 663 C CA . GLY A 1 90 ? 2.629 -6.883 -9.911 1.00 97.06 90 GLY A CA 1
ATOM 664 C C . GLY A 1 90 ? 2.292 -8.134 -9.090 1.00 97.06 90 GLY A C 1
ATOM 665 O O . GLY A 1 90 ? 2.420 -8.147 -7.863 1.00 97.06 90 GLY A O 1
ATOM 666 N N . PRO A 1 91 ? 1.849 -9.218 -9.752 1.00 96.62 91 PRO A N 1
ATOM 667 C CA . PRO A 1 91 ? 1.423 -10.443 -9.075 1.00 96.62 91 PRO A CA 1
ATOM 668 C C . PRO A 1 91 ? 2.517 -11.081 -8.210 1.00 96.62 91 PRO A C 1
ATOM 670 O O . PRO A 1 91 ? 2.236 -11.528 -7.098 1.00 96.62 91 PRO A O 1
ATOM 673 N N . ASP A 1 92 ? 3.759 -11.097 -8.697 1.00 96.94 92 ASP A N 1
ATOM 674 C CA . ASP A 1 92 ? 4.892 -11.675 -7.971 1.00 96.94 92 ASP A CA 1
ATOM 675 C C . ASP A 1 92 ? 5.261 -10.818 -6.755 1.00 96.94 92 ASP A C 1
ATOM 677 O O . ASP A 1 92 ? 5.526 -11.349 -5.673 1.00 96.94 92 ASP A O 1
ATOM 681 N N . GLU A 1 93 ? 5.214 -9.491 -6.887 1.00 98.00 93 GLU A N 1
ATOM 682 C CA . GLU A 1 93 ? 5.428 -8.570 -5.774 1.00 98.00 93 GLU A CA 1
ATOM 683 C C . GLU A 1 93 ? 4.319 -8.662 -4.721 1.00 98.00 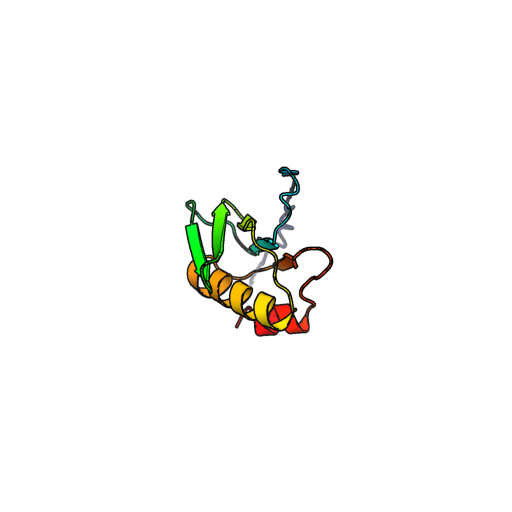93 GLU A C 1
ATOM 685 O O . GLU A 1 93 ? 4.615 -8.674 -3.523 1.00 98.00 93 GLU A O 1
ATOM 690 N N . LEU A 1 94 ? 3.056 -8.774 -5.144 1.00 97.75 94 LEU A N 1
ATOM 691 C CA . LEU A 1 94 ? 1.918 -8.975 -4.244 1.00 97.75 94 LEU A CA 1
ATOM 692 C C . LEU A 1 94 ? 2.031 -10.315 -3.509 1.00 97.75 94 LEU A C 1
ATOM 694 O O . LEU A 1 94 ? 1.825 -10.365 -2.298 1.00 97.75 94 LEU A O 1
ATOM 698 N N . ALA A 1 95 ? 2.430 -11.391 -4.192 1.00 97.62 95 ALA A N 1
ATOM 699 C CA . ALA A 1 95 ? 2.683 -12.683 -3.556 1.00 97.62 95 ALA A CA 1
ATOM 700 C C . ALA A 1 95 ? 3.875 -12.632 -2.582 1.00 97.62 95 ALA A C 1
ATOM 702 O O . ALA A 1 95 ? 3.850 -13.264 -1.526 1.00 97.62 95 ALA A O 1
ATOM 703 N N . ALA A 1 96 ? 4.922 -11.872 -2.912 1.00 96.44 96 ALA A N 1
ATOM 704 C CA . ALA A 1 96 ? 6.078 -11.673 -2.041 1.00 96.44 96 ALA A CA 1
ATOM 705 C C . ALA A 1 96 ? 5.781 -10.772 -0.832 1.00 96.44 96 ALA A C 1
ATOM 707 O O . ALA A 1 96 ? 6.518 -10.825 0.161 1.00 96.44 96 ALA A O 1
ATOM 708 N N . CYS A 1 97 ? 4.764 -9.919 -0.929 1.00 97.00 97 CYS A N 1
ATOM 709 C CA . CYS A 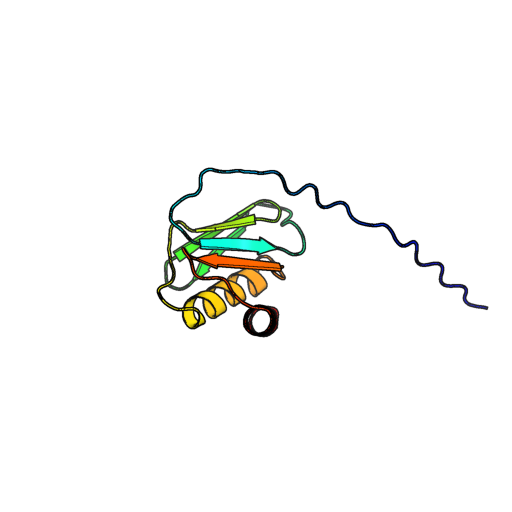1 97 ? 4.297 -9.062 0.149 1.00 97.00 97 CYS A CA 1
ATOM 710 C C . CYS A 1 97 ? 3.313 -9.776 1.090 1.00 97.00 97 CYS A C 1
ATOM 712 O O . CYS A 1 97 ? 3.470 -9.666 2.298 1.00 97.00 97 CYS A O 1
ATOM 714 N N . ASN A 1 98 ? 2.346 -10.528 0.556 1.00 97.38 98 ASN A N 1
ATOM 715 C CA . ASN A 1 98 ? 1.296 -11.229 1.314 1.00 97.38 98 ASN A CA 1
ATOM 716 C C . ASN A 1 98 ? 1.772 -12.504 2.035 1.00 97.38 98 ASN A C 1
ATOM 718 O O . ASN A 1 98 ? 0.976 -13.413 2.282 1.00 97.38 98 ASN A O 1
ATOM 722 N N . ARG A 1 99 ? 3.072 -12.618 2.301 1.00 89.00 99 ARG A N 1
ATOM 723 C CA . ARG A 1 99 ? 3.669 -13.793 2.933 1.00 89.00 99 ARG A CA 1
ATOM 724 C C . ARG A 1 99 ? 3.866 -13.564 4.419 1.00 89.00 99 ARG A C 1
ATOM 726 O O . ARG A 1 99 ? 4.460 -12.517 4.743 1.00 89.00 99 ARG A O 1
#

pLDDT: mean 85.38, std 18.2, range [41.56, 98.12]